Protein AF-A0A8T6LWG6-F1 (afdb_monomer)

Nearest PDB structures (foldseek):
  6xyw-assembly1_Ak  TM=2.552E-01  e=6.508E+00  Arabidopsis thaliana
  8glv-assembly1_6T  TM=1.374E-01  e=8.871E+00  Chlamydomonas reinhardtii

Solvent-accessible surface area (backbone atoms only — not comparable to full-atom values): 9831 Å² total; per-residue (Å²): 137,84,85,82,80,84,84,84,85,83,84,82,84,78,92,66,100,66,69,65,60,76,56,82,68,74,77,76,70,91,80,78,94,56,101,70,82,90,81,90,82,85,82,76,92,76,72,80,77,58,41,37,41,48,45,54,96,93,42,77,44,76,79,40,42,91,82,48,64,73,40,72,68,50,59,65,45,60,94,74,68,19,43,91,51,32,44,47,28,75,26,93,70,57,65,42,25,37,51,30,76,74,38,38,80,40,80,82,31,98,72,53,18,28,74,49,71,59,94,80,31,42,73,47,59,77,91,55,76,88,72,74,62,96,77,87,86,88,86,84,91,84,133

Structure (mmCIF, N/CA/C/O backbone):
data_AF-A0A8T6LWG6-F1
#
_entry.id   AF-A0A8T6LWG6-F1
#
loop_
_atom_site.group_PDB
_atom_site.id
_atom_site.type_symbol
_atom_site.label_atom_id
_atom_site.label_alt_id
_atom_site.label_comp_id
_atom_site.label_asym_id
_atom_site.label_entity_id
_atom_site.label_seq_id
_atom_site.pdbx_PDB_ins_code
_atom_site.Cartn_x
_atom_site.Cartn_y
_atom_site.Cartn_z
_atom_site.occupancy
_atom_site.B_iso_or_equiv
_atom_site.auth_seq_id
_atom_site.auth_comp_id
_atom_site.auth_asym_id
_atom_site.auth_atom_id
_atom_site.pdbx_PDB_model_num
ATOM 1 N N . MET A 1 1 ? 29.331 42.135 -34.111 1.00 41.72 1 MET A N 1
ATOM 2 C CA . MET A 1 1 ? 28.705 41.272 -35.135 1.00 41.72 1 MET A CA 1
ATOM 3 C C . MET A 1 1 ? 28.190 40.041 -34.408 1.00 41.72 1 MET A C 1
ATOM 5 O O . MET A 1 1 ? 28.967 39.155 -34.085 1.00 41.72 1 MET A O 1
ATOM 9 N N . GLU A 1 2 ? 26.931 40.080 -33.986 1.00 39.66 2 GLU A N 1
ATOM 10 C CA . GLU A 1 2 ? 26.338 39.080 -33.093 1.00 39.66 2 GLU A CA 1
ATOM 11 C C . GLU A 1 2 ? 25.793 37.919 -33.932 1.00 39.66 2 GLU A C 1
ATOM 13 O O . GLU A 1 2 ? 24.938 38.112 -34.798 1.00 39.66 2 GLU A O 1
ATOM 18 N N . LYS A 1 3 ? 26.336 36.715 -33.735 1.00 43.88 3 LYS A N 1
ATOM 19 C CA . LYS A 1 3 ? 25.908 35.515 -34.456 1.00 43.88 3 LYS A CA 1
ATOM 20 C C . LYS A 1 3 ? 24.809 34.845 -33.631 1.00 43.88 3 LYS A C 1
ATOM 22 O O . LYS A 1 3 ? 25.093 34.117 -32.687 1.00 43.88 3 LYS A O 1
ATOM 27 N N . ARG A 1 4 ? 23.548 35.125 -33.965 1.00 48.28 4 ARG A N 1
ATOM 28 C CA . ARG A 1 4 ? 22.387 34.436 -33.385 1.00 48.28 4 ARG A CA 1
ATOM 29 C C . ARG A 1 4 ? 22.247 33.065 -34.046 1.00 48.28 4 ARG A C 1
ATOM 31 O O . ARG A 1 4 ? 21.905 32.982 -35.221 1.00 48.28 4 ARG A O 1
ATOM 38 N N . GLY A 1 5 ? 22.558 32.003 -33.307 1.00 42.97 5 GLY A N 1
ATOM 39 C CA . GLY A 1 5 ? 22.259 30.632 -33.712 1.00 42.97 5 GLY A CA 1
ATOM 40 C C . GLY A 1 5 ? 20.839 30.263 -33.293 1.00 42.97 5 GLY A C 1
ATOM 41 O O . GLY A 1 5 ? 20.530 30.279 -32.106 1.00 42.97 5 GLY A O 1
ATOM 42 N N . SER A 1 6 ? 19.978 29.944 -34.256 1.00 44.88 6 SER A N 1
ATOM 43 C CA . SER A 1 6 ? 18.674 29.325 -34.003 1.00 44.88 6 SER A CA 1
ATOM 44 C C . SER A 1 6 ? 18.854 27.810 -33.907 1.00 44.88 6 SER A C 1
ATOM 46 O O . SER A 1 6 ? 19.364 27.197 -34.842 1.00 44.88 6 SER A O 1
ATOM 48 N N . ILE A 1 7 ? 18.437 27.207 -32.792 1.00 36.31 7 ILE A N 1
ATOM 49 C CA . ILE A 1 7 ? 18.365 25.749 -32.632 1.00 36.31 7 ILE A CA 1
ATOM 50 C C . ILE A 1 7 ? 16.932 25.324 -32.953 1.00 36.31 7 ILE A C 1
ATOM 52 O O . ILE A 1 7 ? 15.986 25.740 -32.289 1.00 36.31 7 ILE A O 1
ATOM 56 N N . LEU A 1 8 ? 16.786 24.517 -34.002 1.00 32.84 8 LEU A N 1
ATOM 57 C CA . LEU A 1 8 ? 15.538 23.868 -34.382 1.00 32.84 8 LEU A CA 1
ATOM 58 C C . LEU A 1 8 ? 15.454 22.531 -33.635 1.00 32.84 8 LEU A C 1
ATOM 60 O O . LEU A 1 8 ? 16.231 21.621 -33.917 1.00 32.84 8 LEU A O 1
ATOM 64 N N . LEU A 1 9 ? 14.532 22.417 -32.680 1.00 31.06 9 LEU A N 1
ATOM 65 C CA . LEU A 1 9 ? 14.231 21.157 -32.002 1.00 31.06 9 LEU A CA 1
ATOM 66 C C . LEU A 1 9 ? 13.095 20.455 -32.752 1.00 31.06 9 LEU A C 1
ATOM 68 O O . LEU A 1 9 ? 11.959 20.924 -32.749 1.00 31.06 9 LEU A O 1
ATOM 72 N N . VAL A 1 10 ? 13.410 19.340 -33.409 1.00 30.83 10 VAL A N 1
ATOM 73 C CA . VAL A 1 10 ? 12.426 18.479 -34.075 1.00 30.83 10 VAL A CA 1
ATOM 74 C C . VAL A 1 10 ? 12.035 17.365 -33.105 1.00 30.83 10 VAL A C 1
ATOM 76 O O . VAL A 1 10 ? 12.836 16.479 -32.823 1.00 30.83 10 VAL A O 1
ATOM 79 N N . LEU A 1 11 ? 10.807 17.415 -32.587 1.00 33.31 11 LEU A N 1
ATOM 80 C CA . LEU A 1 11 ? 10.190 16.314 -31.846 1.00 33.31 11 LEU A CA 1
ATOM 81 C C . LEU A 1 11 ? 9.521 15.365 -32.848 1.00 33.31 11 LEU A C 1
ATOM 83 O O . LEU A 1 11 ? 8.503 15.701 -33.449 1.00 33.31 11 LEU A O 1
ATOM 87 N N . LEU A 1 12 ? 10.105 14.183 -33.037 1.00 31.97 12 LEU A N 1
ATOM 88 C CA . LEU A 1 12 ? 9.470 13.078 -33.753 1.00 31.97 12 LEU A CA 1
ATOM 89 C C . LEU A 1 12 ? 8.610 12.289 -32.760 1.00 31.97 12 LEU A C 1
ATOM 91 O O . LEU A 1 12 ? 9.131 11.594 -31.893 1.00 31.97 12 LEU A O 1
ATOM 95 N N . PHE A 1 13 ? 7.289 12.403 -32.892 1.00 33.19 13 PHE A N 1
ATOM 96 C CA . PHE A 1 13 ? 6.335 11.532 -32.209 1.00 33.19 13 PHE A CA 1
ATOM 97 C C . PHE A 1 13 ? 6.223 10.216 -32.991 1.00 33.19 13 PHE A C 1
ATOM 99 O O . PHE A 1 13 ? 5.595 10.176 -34.048 1.00 33.19 13 PHE A O 1
ATOM 106 N N . SER A 1 14 ? 6.815 9.132 -32.487 1.00 32.06 14 SER A N 1
ATOM 107 C CA . SER A 1 14 ? 6.401 7.780 -32.875 1.00 32.06 14 SER A CA 1
ATOM 108 C C . SER A 1 14 ? 5.279 7.334 -31.943 1.00 32.06 14 SER A C 1
ATOM 110 O O . SER A 1 14 ? 5.496 7.155 -30.746 1.00 32.06 14 SER A O 1
ATOM 112 N N . LEU A 1 15 ? 4.073 7.182 -32.487 1.00 33.06 15 LEU A N 1
ATOM 113 C CA . LEU A 1 15 ? 2.913 6.674 -31.765 1.00 33.06 15 LEU A CA 1
ATOM 114 C C . LEU A 1 15 ? 3.097 5.168 -31.510 1.00 33.06 15 LEU A C 1
ATOM 116 O O . LEU A 1 15 ? 3.017 4.369 -32.441 1.00 33.06 15 LEU A O 1
ATOM 120 N N . VAL A 1 16 ? 3.341 4.788 -30.256 1.00 35.06 16 VAL A N 1
ATOM 121 C CA . VAL A 1 16 ? 3.276 3.398 -29.785 1.00 35.06 16 VAL A CA 1
ATOM 122 C C . VAL A 1 16 ? 2.404 3.396 -28.531 1.00 35.06 16 VAL A C 1
ATOM 124 O O . VAL A 1 16 ? 2.704 4.095 -27.566 1.00 35.06 16 VAL A O 1
ATOM 127 N N . PHE A 1 17 ? 1.287 2.667 -28.556 1.00 39.56 17 PHE A N 1
ATOM 128 C CA . PHE A 1 17 ? 0.395 2.524 -27.404 1.00 39.56 17 PHE A CA 1
ATOM 129 C C . PHE A 1 17 ? 1.009 1.561 -26.378 1.00 39.56 17 PHE A C 1
ATOM 131 O O . PHE A 1 17 ? 0.765 0.361 -26.426 1.00 39.56 17 PHE A O 1
ATOM 138 N N . VAL A 1 18 ? 1.812 2.101 -25.463 1.00 38.50 18 VAL A N 1
ATOM 139 C CA . VAL A 1 18 ? 2.118 1.537 -24.137 1.00 38.50 18 VAL A CA 1
ATOM 140 C C . VAL A 1 18 ? 2.488 2.727 -23.254 1.00 38.50 18 VAL A C 1
ATOM 142 O O . VAL A 1 18 ? 3.446 3.441 -23.543 1.00 38.50 18 VAL A O 1
ATOM 145 N N . SER A 1 19 ? 1.675 3.032 -22.244 1.00 47.31 19 SER A N 1
ATOM 146 C CA . SER A 1 19 ? 1.847 4.218 -21.400 1.00 47.31 19 SER A CA 1
ATOM 147 C C . SER A 1 19 ? 2.986 4.019 -20.399 1.00 47.31 19 SER A C 1
ATOM 149 O O . SER A 1 19 ? 2.754 3.693 -19.239 1.00 47.31 19 SER A O 1
ATOM 151 N N . SER A 1 20 ? 4.223 4.225 -20.849 1.00 46.19 20 SER A N 1
ATOM 152 C CA . SER A 1 20 ? 5.386 4.418 -19.979 1.00 46.19 20 SER A CA 1
ATOM 153 C C . SER A 1 20 ? 5.675 5.914 -19.851 1.00 46.19 20 SER A C 1
ATOM 155 O O . SER A 1 20 ? 5.870 6.586 -20.870 1.00 46.19 20 SER A O 1
ATOM 157 N N . LEU A 1 21 ? 5.722 6.443 -18.627 1.00 47.47 21 LEU A N 1
ATOM 158 C CA . LEU A 1 21 ? 6.136 7.825 -18.377 1.00 47.47 21 LEU A CA 1
ATOM 159 C C . LEU A 1 21 ? 7.568 7.829 -17.824 1.00 47.47 21 LEU A C 1
ATOM 161 O O . LEU A 1 21 ? 7.824 7.269 -16.763 1.00 47.47 21 LEU A O 1
ATOM 165 N N . GLY A 1 22 ? 8.498 8.449 -18.551 1.00 48.22 22 GLY A N 1
ATOM 166 C CA . GLY A 1 22 ? 9.891 8.607 -18.131 1.00 48.22 22 GLY A CA 1
ATOM 167 C C . GLY A 1 22 ? 10.227 10.076 -17.890 1.00 48.22 22 GLY A C 1
ATOM 168 O O . GLY A 1 22 ? 9.920 10.927 -18.726 1.00 48.22 22 GLY A O 1
ATOM 169 N N . PHE A 1 23 ? 10.876 10.378 -16.766 1.00 49.59 23 PHE A N 1
ATOM 170 C CA . PHE A 1 23 ? 11.401 11.711 -16.467 1.00 49.59 23 PHE A CA 1
ATOM 171 C C . PHE A 1 23 ? 12.926 11.694 -16.575 1.00 49.59 23 PHE A C 1
ATOM 173 O O . PHE A 1 23 ? 13.581 10.859 -15.958 1.00 49.59 23 PHE A O 1
ATOM 180 N N . ASN A 1 24 ? 13.494 12.630 -17.339 1.00 47.44 24 ASN A N 1
ATOM 181 C CA . ASN A 1 24 ? 14.937 12.860 -17.371 1.00 47.44 24 ASN A CA 1
ATOM 182 C C . ASN A 1 24 ? 15.258 14.059 -16.485 1.00 47.44 24 ASN A C 1
ATOM 184 O O . ASN A 1 24 ? 14.947 15.197 -16.842 1.00 47.44 24 ASN A O 1
ATOM 188 N N . PHE A 1 25 ? 15.891 13.813 -15.343 1.00 49.44 25 PHE A N 1
ATOM 189 C CA . PHE A 1 25 ? 16.487 14.884 -14.558 1.00 49.44 25 PHE A CA 1
ATOM 190 C C . PHE A 1 25 ? 17.850 15.208 -15.164 1.00 49.44 25 PHE A C 1
ATOM 192 O O . PHE A 1 25 ? 18.675 14.318 -15.374 1.00 49.44 25 PHE A O 1
ATOM 199 N N . LEU A 1 26 ? 18.081 16.481 -15.494 1.00 46.62 26 LEU A N 1
ATOM 200 C CA . LEU A 1 26 ? 19.424 16.930 -15.846 1.00 46.62 26 LEU A CA 1
ATOM 201 C C . LEU A 1 26 ? 20.327 16.645 -14.645 1.00 46.62 26 LEU A C 1
ATOM 203 O O . LEU A 1 26 ? 19.947 16.947 -13.511 1.00 46.62 26 LEU A O 1
ATOM 207 N N . SER A 1 27 ? 21.502 16.057 -14.893 1.00 49.34 27 SER A N 1
ATOM 208 C CA . SER A 1 27 ? 22.525 15.895 -13.859 1.00 49.34 27 SER A CA 1
ATOM 209 C C . SER A 1 27 ? 22.687 17.229 -13.131 1.00 49.34 27 SER A C 1
ATOM 211 O O . SER A 1 27 ? 22.773 18.254 -13.823 1.00 49.34 27 SER A O 1
ATOM 213 N N . PRO A 1 28 ? 22.730 17.252 -11.791 1.00 50.06 28 PRO A N 1
ATOM 214 C CA . PRO A 1 28 ? 22.891 18.494 -11.061 1.00 50.06 28 PRO A CA 1
ATOM 215 C C . PRO A 1 28 ? 24.049 19.306 -11.635 1.00 50.06 28 PRO A C 1
ATOM 217 O O . PRO A 1 28 ? 25.166 18.797 -11.754 1.00 50.06 28 PRO A O 1
ATOM 220 N N . SER A 1 29 ? 23.796 20.565 -12.002 1.00 50.84 29 SER A N 1
ATOM 221 C CA . SER A 1 29 ? 24.892 21.518 -12.130 1.00 50.84 29 SER A CA 1
ATOM 222 C C . SER A 1 29 ? 25.577 21.541 -10.771 1.00 50.84 29 SER A C 1
ATOM 224 O O . SER A 1 29 ? 24.904 21.770 -9.768 1.00 50.84 29 SER A O 1
ATOM 226 N N . SER A 1 30 ? 26.866 21.208 -10.752 1.00 48.72 30 SER A N 1
ATOM 227 C CA . SER A 1 30 ? 27.767 21.271 -9.600 1.00 48.72 30 SER A CA 1
ATOM 228 C C . SER A 1 30 ? 27.281 22.259 -8.533 1.00 48.72 30 SER A C 1
ATOM 230 O O . SER A 1 30 ? 27.301 23.456 -8.803 1.00 48.72 30 SER A O 1
ATOM 232 N N . GLU A 1 31 ? 26.855 21.714 -7.384 1.00 50.19 31 GLU A N 1
ATOM 233 C CA . GLU A 1 31 ? 26.333 22.350 -6.151 1.00 50.19 31 GLU A CA 1
ATOM 234 C C . GLU A 1 31 ? 24.895 21.930 -5.790 1.00 50.19 31 GLU A C 1
ATOM 236 O O . GLU A 1 31 ? 23.970 22.737 -5.734 1.00 50.19 31 GLU A O 1
ATOM 241 N N . ILE A 1 32 ? 24.714 20.652 -5.436 1.00 53.88 32 ILE A N 1
ATOM 242 C CA . ILE A 1 32 ? 23.643 20.257 -4.509 1.00 53.88 32 ILE A CA 1
ATOM 243 C C . ILE A 1 32 ? 24.295 20.037 -3.143 1.00 53.88 32 ILE A C 1
ATOM 245 O O . ILE A 1 32 ? 24.998 19.055 -2.934 1.00 53.88 32 ILE A O 1
ATOM 249 N N . ASN A 1 33 ? 24.078 20.980 -2.223 1.00 52.72 33 ASN A N 1
ATOM 250 C CA . ASN A 1 33 ? 24.578 20.948 -0.840 1.00 52.72 33 ASN A CA 1
ATOM 251 C C . ASN A 1 33 ? 23.555 20.336 0.140 1.00 52.72 33 ASN A C 1
ATOM 253 O O . ASN A 1 33 ? 23.542 20.669 1.324 1.00 52.72 33 ASN A O 1
ATOM 257 N N . THR A 1 34 ? 22.661 19.474 -0.346 1.00 50.91 34 THR A N 1
ATOM 258 C CA . THR A 1 34 ? 21.630 18.814 0.464 1.00 50.91 34 THR A CA 1
ATOM 259 C C . THR A 1 34 ? 21.793 17.300 0.390 1.00 50.91 34 THR A C 1
ATOM 261 O O . THR A 1 34 ? 21.913 16.747 -0.699 1.00 50.91 34 THR A O 1
ATOM 264 N N . ASN A 1 35 ? 21.752 16.619 1.539 1.00 56.06 35 ASN A N 1
ATOM 265 C CA . ASN A 1 35 ? 21.870 15.153 1.618 1.00 56.06 35 ASN A CA 1
ATOM 266 C C . ASN A 1 35 ? 20.634 14.418 1.061 1.00 56.06 35 ASN A C 1
ATOM 268 O O . ASN A 1 35 ? 20.662 13.204 0.885 1.00 56.06 35 ASN A O 1
ATOM 272 N N . ASN A 1 36 ? 19.544 15.145 0.814 1.00 53.50 36 ASN A N 1
ATOM 273 C CA . ASN A 1 36 ? 18.296 14.661 0.245 1.00 53.50 36 ASN A CA 1
ATOM 274 C C . ASN A 1 36 ? 17.610 15.774 -0.562 1.00 53.50 36 ASN A C 1
ATOM 276 O O . ASN A 1 36 ? 17.717 16.959 -0.251 1.00 53.50 36 ASN A O 1
ATOM 280 N N . THR A 1 37 ? 16.888 15.386 -1.607 1.00 62.75 37 THR A N 1
ATOM 281 C CA . THR A 1 37 ? 15.999 16.272 -2.362 1.00 62.75 37 THR A CA 1
ATOM 282 C C . THR A 1 37 ? 14.719 15.502 -2.633 1.00 62.75 37 THR A C 1
ATOM 284 O O . THR A 1 37 ? 14.765 14.409 -3.192 1.00 62.75 37 THR A O 1
ATOM 287 N N . GLU A 1 38 ? 13.587 16.051 -2.206 1.00 63.94 38 GLU A N 1
ATOM 288 C CA . GLU A 1 38 ? 12.271 15.505 -2.529 1.00 63.94 38 GLU A CA 1
ATOM 289 C C . GLU A 1 38 ? 11.791 16.129 -3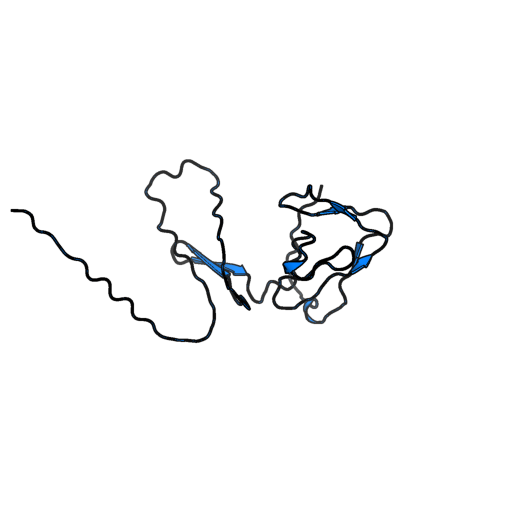.839 1.00 63.94 38 GLU A C 1
ATOM 291 O O . GLU A 1 38 ? 11.833 17.348 -4.016 1.00 63.94 38 GLU A O 1
ATOM 296 N N . VAL A 1 39 ? 11.348 15.285 -4.770 1.00 66.19 39 VAL A N 1
ATOM 297 C CA . VAL A 1 39 ? 10.743 15.721 -6.028 1.00 66.19 39 VAL A CA 1
ATOM 298 C C . VAL A 1 39 ? 9.299 15.248 -6.049 1.00 66.19 39 VAL A C 1
ATOM 300 O O . VAL A 1 39 ? 9.035 14.049 -6.080 1.00 66.19 39 VAL A O 1
ATOM 303 N N . THR A 1 40 ? 8.361 16.192 -6.062 1.00 65.06 40 THR A N 1
ATOM 304 C CA . THR A 1 40 ? 6.934 15.884 -6.195 1.00 65.06 40 THR A CA 1
ATOM 305 C C . THR A 1 40 ? 6.554 15.787 -7.666 1.00 65.06 40 THR A C 1
ATOM 307 O O . THR A 1 40 ? 6.699 16.752 -8.420 1.00 65.06 40 THR A O 1
ATOM 310 N N . LEU A 1 41 ? 6.031 14.630 -8.069 1.00 69.69 41 LEU A N 1
ATOM 311 C CA . LEU A 1 41 ? 5.500 14.391 -9.408 1.00 69.69 41 LEU A CA 1
ATOM 312 C C . LEU A 1 41 ? 3.971 14.388 -9.348 1.00 69.69 41 LEU A C 1
ATOM 314 O O . LEU A 1 41 ? 3.378 13.596 -8.623 1.00 69.69 41 LEU A O 1
ATOM 318 N N . ASN A 1 42 ? 3.335 15.271 -10.120 1.00 66.44 42 ASN A N 1
ATOM 319 C CA . ASN A 1 42 ? 1.880 15.320 -10.245 1.00 66.44 42 ASN A CA 1
ATOM 320 C C . ASN A 1 42 ? 1.467 14.712 -11.582 1.00 66.44 42 ASN A C 1
ATOM 322 O O . ASN A 1 42 ? 1.793 15.247 -12.644 1.00 66.44 42 ASN A O 1
ATOM 326 N N . PHE A 1 43 ? 0.737 13.605 -11.525 1.00 66.94 43 PHE A N 1
ATOM 327 C CA . PHE A 1 43 ? 0.201 12.936 -12.701 1.00 66.94 43 PHE A CA 1
ATOM 328 C C . PHE A 1 43 ? -1.247 13.378 -12.914 1.00 66.94 43 PHE A C 1
ATOM 330 O O . PHE A 1 43 ? -2.084 13.228 -12.029 1.00 66.94 43 PHE A O 1
ATOM 337 N N . PHE A 1 44 ? -1.554 13.911 -14.095 1.00 65.12 4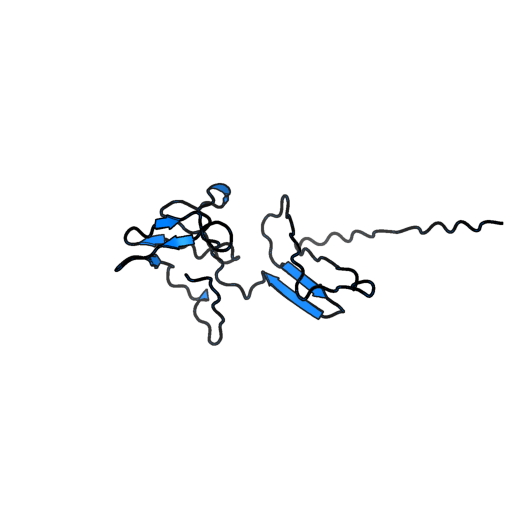4 PHE A N 1
ATOM 338 C CA . PHE A 1 44 ? -2.919 14.265 -14.485 1.00 65.12 44 PHE A CA 1
ATOM 339 C C . PHE A 1 44 ? -3.377 13.329 -15.603 1.00 65.12 44 PHE A C 1
ATOM 341 O O . PHE A 1 44 ? -2.642 13.120 -16.566 1.00 65.12 44 PHE A O 1
ATOM 348 N N . ASN A 1 45 ? -4.593 12.787 -15.489 1.00 63.09 45 ASN A N 1
ATOM 349 C CA . ASN A 1 45 ? -5.223 11.912 -16.490 1.00 63.09 45 ASN A CA 1
ATOM 3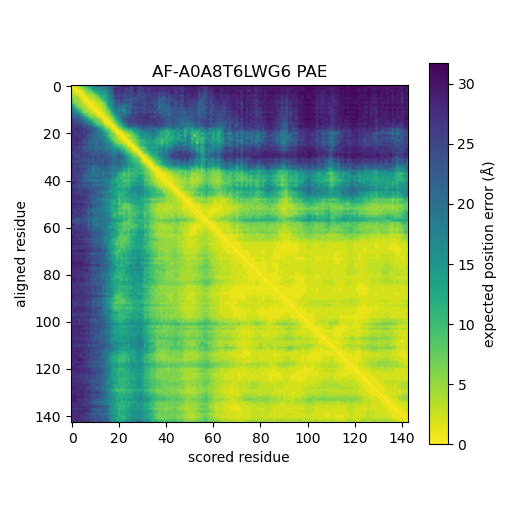50 C C . ASN A 1 45 ? -4.438 10.632 -16.840 1.00 63.09 45 ASN A C 1
ATOM 352 O O . ASN A 1 45 ? -4.625 10.069 -17.920 1.00 63.09 45 ASN A O 1
ATOM 356 N N . VAL A 1 46 ? -3.575 10.146 -15.945 1.00 66.50 46 VAL A N 1
ATOM 357 C CA . VAL A 1 46 ? -2.954 8.829 -16.107 1.00 66.50 46 VAL A CA 1
ATOM 358 C C . VAL A 1 46 ? -3.976 7.779 -15.696 1.00 66.50 46 VAL A C 1
ATOM 360 O O . VAL A 1 46 ? -4.369 7.698 -14.538 1.00 66.50 46 VAL A O 1
ATOM 363 N N . THR A 1 47 ? -4.421 6.992 -16.667 1.00 65.69 47 THR A N 1
ATOM 364 C CA . THR A 1 47 ? -5.267 5.820 -16.438 1.00 65.69 47 THR A CA 1
ATOM 365 C C . THR A 1 47 ? -4.433 4.594 -16.789 1.00 65.69 47 THR A C 1
ATOM 367 O O . THR A 1 47 ? -3.818 4.566 -17.852 1.00 65.69 47 THR A O 1
ATOM 370 N N . ASN A 1 48 ? -4.368 3.609 -15.889 1.00 69.88 48 ASN A N 1
ATOM 371 C CA . ASN A 1 48 ? -3.601 2.367 -16.068 1.00 69.88 48 ASN A CA 1
ATOM 372 C C . ASN A 1 48 ? -2.080 2.579 -16.228 1.00 69.88 48 ASN A C 1
ATOM 374 O O . ASN A 1 48 ? -1.484 2.183 -17.231 1.00 69.88 48 ASN A O 1
ATOM 378 N N . LEU A 1 49 ? -1.441 3.217 -15.240 1.00 76.44 49 LEU A N 1
ATOM 379 C CA . LEU A 1 49 ? 0.021 3.297 -15.181 1.00 76.44 49 LEU A CA 1
ATOM 380 C C . LEU A 1 49 ? 0.598 1.877 -15.097 1.00 76.44 49 LEU A C 1
ATOM 382 O O . LEU A 1 49 ? 0.324 1.165 -14.138 1.00 76.44 49 LEU A O 1
ATOM 386 N N . PHE A 1 50 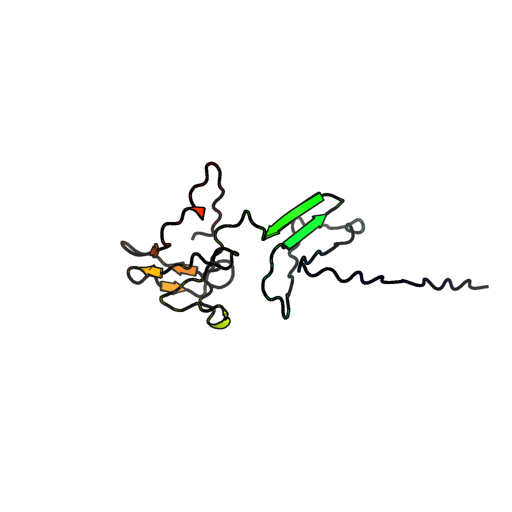? 1.363 1.464 -16.109 1.00 79.69 50 PHE A N 1
ATOM 387 C CA . PHE A 1 50 ? 1.993 0.145 -16.105 1.00 79.69 50 PHE A CA 1
ATOM 388 C C . PHE A 1 50 ? 3.339 0.233 -15.397 1.00 79.69 50 PHE A C 1
ATOM 390 O O . PHE A 1 50 ? 3.511 -0.397 -14.361 1.00 79.69 50 PHE A O 1
ATOM 397 N N . ASP A 1 51 ? 4.234 1.098 -15.878 1.00 82.50 51 ASP A N 1
ATOM 398 C CA . ASP A 1 51 ? 5.556 1.277 -15.287 1.00 82.50 51 ASP A CA 1
ATOM 399 C C . ASP A 1 51 ? 5.859 2.762 -15.015 1.00 82.50 51 ASP A C 1
ATOM 401 O O . ASP A 1 51 ? 5.614 3.632 -15.860 1.00 82.50 51 ASP A O 1
ATOM 405 N N . LEU A 1 52 ? 6.442 3.039 -13.846 1.00 83.69 52 LEU A N 1
ATOM 406 C CA . LEU A 1 52 ? 7.091 4.303 -13.501 1.00 83.69 52 LEU A CA 1
ATOM 407 C C . LEU A 1 52 ? 8.578 4.042 -13.296 1.00 83.69 52 LEU A C 1
ATOM 409 O O . LEU A 1 52 ? 8.976 3.380 -12.337 1.00 83.69 52 LEU A O 1
ATOM 413 N N . VAL A 1 53 ? 9.395 4.605 -14.180 1.00 82.81 53 VAL A N 1
ATOM 414 C CA . VAL A 1 53 ? 10.847 4.435 -14.155 1.00 82.81 53 VAL A CA 1
ATOM 415 C C . VAL A 1 53 ? 11.512 5.790 -13.972 1.00 82.81 53 V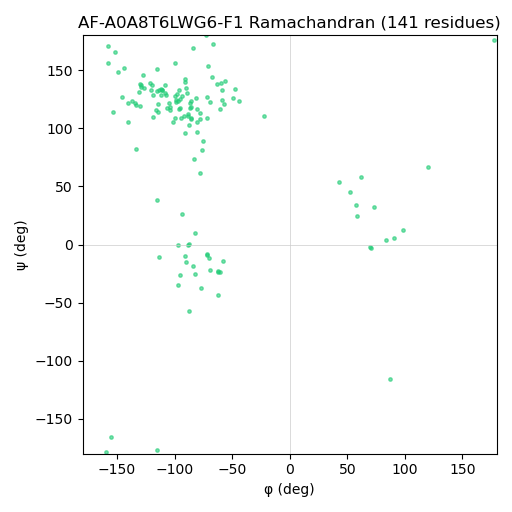AL A C 1
ATOM 417 O O . VAL A 1 53 ? 11.256 6.742 -14.713 1.00 82.81 53 VAL A O 1
ATOM 420 N N . PHE A 1 54 ? 12.399 5.860 -12.987 1.00 78.62 54 PHE A N 1
ATOM 421 C CA . PHE A 1 54 ? 13.306 6.976 -12.792 1.00 78.62 54 PHE A CA 1
ATOM 422 C C . PHE A 1 54 ? 14.653 6.658 -13.432 1.00 78.62 54 PHE A C 1
ATOM 424 O O . PHE A 1 54 ? 15.342 5.723 -13.027 1.00 78.62 54 PHE A O 1
ATOM 431 N N . SER A 1 55 ? 15.033 7.438 -14.440 1.00 80.81 55 SER A N 1
ATOM 432 C CA . SER A 1 55 ? 16.316 7.288 -15.124 1.00 80.81 55 SER A CA 1
ATOM 433 C C . SER A 1 55 ? 17.324 8.300 -14.586 1.00 80.81 55 SER A C 1
ATOM 435 O O . SER A 1 55 ? 17.097 9.509 -14.655 1.00 80.81 55 SER A O 1
ATOM 437 N N . TRP A 1 56 ? 18.461 7.810 -14.091 1.00 74.62 56 TRP A N 1
ATOM 438 C CA . TRP A 1 56 ? 19.566 8.627 -13.590 1.00 74.62 56 TRP A CA 1
ATOM 439 C C . TRP A 1 56 ? 20.899 8.124 -14.141 1.00 74.62 56 TRP A C 1
ATOM 441 O O . TRP A 1 56 ? 21.282 6.984 -13.902 1.00 74.62 56 TRP A O 1
ATOM 451 N N . ASP A 1 57 ? 21.612 8.983 -14.876 1.00 73.88 57 ASP A N 1
ATOM 452 C CA . ASP A 1 57 ? 22.943 8.711 -15.451 1.00 73.88 57 ASP A CA 1
ATOM 453 C C . ASP A 1 57 ? 23.083 7.310 -16.085 1.00 73.88 57 ASP A C 1
ATOM 455 O O . ASP A 1 57 ? 23.972 6.525 -15.762 1.00 73.88 57 ASP A O 1
ATOM 459 N N . LYS A 1 58 ? 22.159 6.986 -17.004 1.00 79.12 58 LYS A N 1
ATOM 460 C CA . LYS A 1 58 ? 22.050 5.702 -17.734 1.00 79.12 58 LYS A CA 1
ATOM 461 C C . LYS A 1 58 ? 21.615 4.490 -16.901 1.00 79.12 58 LYS A C 1
ATOM 463 O O . LYS A 1 58 ? 21.441 3.419 -17.481 1.00 79.12 58 LYS A O 1
ATOM 468 N N . ALA A 1 59 ? 21.410 4.635 -15.596 1.00 78.00 59 ALA A N 1
ATOM 469 C CA . ALA A 1 59 ? 20.744 3.631 -14.777 1.00 78.00 59 ALA A CA 1
ATOM 470 C C . ALA A 1 59 ? 19.234 3.903 -14.719 1.00 78.00 59 ALA A C 1
ATOM 472 O O . ALA A 1 59 ? 18.801 5.053 -14.655 1.00 78.00 59 ALA A O 1
ATOM 473 N N . ASN A 1 60 ? 18.436 2.836 -14.733 1.00 82.50 60 ASN A N 1
ATOM 474 C CA . ASN A 1 60 ? 16.986 2.894 -14.579 1.00 82.50 60 ASN A CA 1
ATOM 475 C C . ASN A 1 60 ? 16.598 2.288 -13.232 1.00 82.50 60 ASN A C 1
ATOM 477 O O . ASN A 1 60 ? 17.045 1.192 -12.898 1.00 82.50 60 ASN A O 1
ATOM 481 N N . TYR A 1 61 ? 15.740 2.990 -12.502 1.00 79.81 61 TYR A N 1
ATOM 482 C CA . TYR A 1 61 ? 15.179 2.567 -11.228 1.00 79.81 61 TYR A CA 1
ATOM 483 C C . TYR A 1 61 ? 13.662 2.472 -11.380 1.00 79.81 61 TYR A C 1
ATOM 485 O O . TYR A 1 61 ? 12.989 3.493 -11.542 1.00 79.81 61 TYR A O 1
ATOM 493 N N . SER A 1 62 ? 13.122 1.255 -11.363 1.00 83.94 62 SER A N 1
ATOM 494 C CA . SER A 1 62 ? 11.674 1.045 -11.329 1.00 83.94 62 SER A CA 1
ATOM 495 C C . SER A 1 62 ? 11.127 1.474 -9.971 1.00 83.94 62 SER A C 1
ATOM 497 O O . SER A 1 62 ? 11.567 0.982 -8.936 1.00 83.94 62 SER A O 1
ATOM 499 N N . ILE A 1 63 ? 10.177 2.403 -9.983 1.00 79.94 63 ILE A N 1
ATOM 500 C CA . ILE A 1 63 ? 9.433 2.845 -8.795 1.00 79.94 63 ILE A CA 1
ATOM 501 C C . ILE A 1 63 ? 8.089 2.111 -8.718 1.00 79.94 63 ILE A C 1
ATOM 503 O O . ILE A 1 63 ? 7.611 1.800 -7.633 1.00 79.94 63 ILE A O 1
ATOM 507 N N . TYR A 1 64 ? 7.490 1.829 -9.875 1.00 86.31 64 TYR A N 1
ATOM 508 C CA . TYR A 1 64 ? 6.254 1.068 -10.019 1.00 86.31 64 TYR A CA 1
ATOM 509 C C . TYR A 1 64 ? 6.410 0.173 -11.245 1.00 86.31 64 TYR A C 1
ATOM 511 O O . TYR A 1 64 ? 6.682 0.691 -12.326 1.00 86.31 64 TYR A O 1
ATOM 519 N N . ASP A 1 65 ? 6.287 -1.141 -11.089 1.00 89.69 65 ASP A N 1
ATOM 520 C CA . ASP A 1 65 ? 6.340 -2.107 -12.189 1.00 89.69 65 ASP A CA 1
ATOM 521 C C . ASP A 1 65 ? 5.590 -3.402 -11.817 1.00 89.69 65 ASP A C 1
ATOM 523 O O . ASP A 1 65 ? 4.799 -3.430 -10.874 1.00 89.69 65 ASP A O 1
ATOM 527 N N . GLY A 1 66 ? 5.795 -4.475 -12.588 1.00 91.25 66 GLY A N 1
ATOM 528 C CA . GLY A 1 66 ? 5.128 -5.761 -12.368 1.00 91.25 66 GLY A CA 1
ATOM 529 C C . GLY A 1 66 ? 5.612 -6.534 -11.146 1.00 91.25 66 GLY A C 1
ATOM 530 O O . GLY A 1 66 ? 4.998 -7.532 -10.804 1.00 91.25 66 GLY A O 1
ATOM 531 N N . SER A 1 67 ? 6.692 -6.109 -10.489 1.00 92.38 67 SER A N 1
ATOM 532 C CA . SER A 1 67 ? 7.164 -6.741 -9.252 1.00 92.38 67 SER A CA 1
ATOM 533 C C . SER A 1 67 ? 6.440 -6.222 -8.006 1.00 92.38 67 SER A C 1
ATOM 535 O O . SER A 1 67 ? 6.446 -6.884 -6.968 1.00 92.38 67 SER A O 1
ATOM 537 N N . LEU A 1 68 ? 5.779 -5.060 -8.097 1.00 93.69 68 LEU A N 1
ATOM 538 C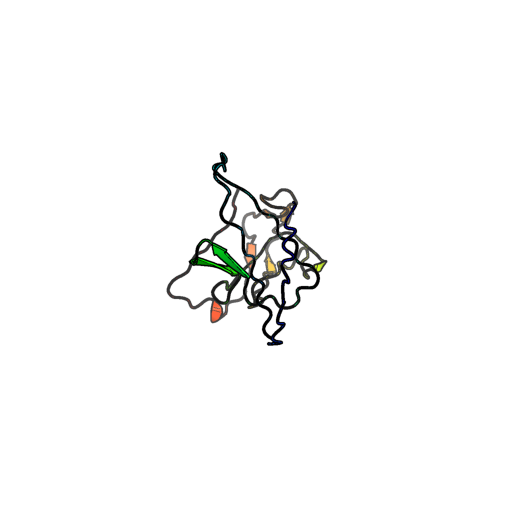 CA . LEU A 1 68 ? 4.972 -4.507 -7.014 1.00 93.69 68 LEU A CA 1
ATOM 539 C C . LEU A 1 68 ? 3.598 -5.186 -6.994 1.00 93.69 68 LEU A C 1
ATOM 541 O O . LEU A 1 68 ? 2.697 -4.800 -7.736 1.00 93.69 68 LEU A O 1
ATOM 545 N N . ILE A 1 69 ? 3.451 -6.201 -6.142 1.00 95.38 69 ILE A N 1
ATOM 546 C CA . ILE A 1 69 ? 2.217 -6.998 -6.017 1.00 95.38 69 ILE A CA 1
ATOM 547 C C . ILE A 1 69 ? 1.169 -6.320 -5.123 1.00 95.38 69 ILE A C 1
ATOM 549 O O . ILE A 1 69 ? -0.022 -6.577 -5.265 1.00 95.38 69 ILE A O 1
ATOM 553 N N . LEU A 1 70 ? 1.600 -5.461 -4.194 1.00 95.50 70 LEU A N 1
ATOM 554 C CA . LEU A 1 70 ? 0.720 -4.817 -3.223 1.00 95.50 70 LEU A CA 1
ATOM 555 C C . LEU A 1 70 ? 1.193 -3.396 -2.912 1.00 95.50 70 LEU A C 1
ATOM 557 O O . LEU A 1 70 ? 2.344 -3.197 -2.520 1.00 95.50 70 LEU A O 1
ATOM 561 N N . MET A 1 71 ? 0.298 -2.418 -3.035 1.00 94.69 71 MET A N 1
ATOM 562 C CA . MET A 1 71 ? 0.548 -1.028 -2.656 1.00 94.69 71 MET A CA 1
ATOM 563 C C . MET A 1 71 ? -0.695 -0.427 -2.002 1.00 94.69 71 MET A C 1
ATOM 565 O O . MET A 1 71 ? -1.648 -0.070 -2.682 1.00 94.69 71 MET A O 1
ATOM 569 N N . MET A 1 72 ? -0.661 -0.265 -0.682 1.00 94.88 72 MET A N 1
ATOM 570 C CA . MET A 1 72 ? -1.735 0.367 0.089 1.00 94.88 72 MET A CA 1
ATOM 571 C C . MET A 1 72 ? -1.223 1.669 0.696 1.00 94.88 72 MET A C 1
ATOM 573 O O . MET A 1 72 ? -0.245 1.660 1.445 1.00 94.88 72 MET A O 1
ATOM 577 N N . ASP A 1 73 ? -1.860 2.790 0.358 1.00 93.06 73 ASP A N 1
ATOM 578 C CA . ASP A 1 73 ? -1.473 4.113 0.860 1.00 93.06 73 ASP A CA 1
ATOM 579 C C . ASP A 1 73 ? -2.193 4.495 2.167 1.00 93.06 73 ASP A C 1
ATOM 581 O O . ASP A 1 73 ? -1.732 5.390 2.876 1.00 93.06 73 ASP A O 1
ATOM 585 N N . PHE A 1 74 ? -3.270 3.772 2.510 1.00 96.19 74 PHE A N 1
ATOM 586 C CA . PHE A 1 74 ? -4.053 3.908 3.740 1.00 96.19 74 PHE A CA 1
ATOM 587 C C . PHE A 1 74 ? -4.637 5.313 3.956 1.00 96.19 74 PHE A C 1
ATOM 589 O O . PHE A 1 74 ? -4.750 5.780 5.094 1.00 96.19 74 PHE A O 1
ATOM 596 N N . ASN A 1 75 ? -5.014 5.999 2.874 1.00 95.00 75 ASN A N 1
ATOM 597 C CA . ASN A 1 75 ? -5.455 7.395 2.925 1.00 95.00 75 ASN A CA 1
ATOM 598 C C . ASN A 1 75 ? -6.967 7.592 3.117 1.00 95.00 75 ASN A C 1
ATOM 600 O O . ASN A 1 75 ? -7.395 8.723 3.356 1.00 95.00 75 ASN A O 1
ATOM 604 N N . ASN A 1 76 ? -7.771 6.528 3.028 1.00 95.31 76 ASN A N 1
ATOM 605 C CA . ASN A 1 76 ? -9.237 6.597 2.999 1.00 95.31 76 ASN A CA 1
ATOM 606 C C . ASN A 1 76 ? -9.737 7.575 1.912 1.00 95.31 76 ASN A C 1
ATOM 608 O O . ASN A 1 76 ? -10.582 8.448 2.134 1.00 95.31 76 ASN A O 1
ATOM 612 N N . ASN A 1 77 ? -9.139 7.471 0.722 1.00 93.88 77 ASN A N 1
ATOM 613 C CA . ASN A 1 77 ? -9.444 8.312 -0.424 1.00 93.88 77 ASN A CA 1
ATOM 614 C C . ASN A 1 77 ? -10.602 7.730 -1.246 1.00 93.88 77 ASN A C 1
ATOM 616 O O . ASN A 1 77 ? -10.425 6.845 -2.087 1.00 93.88 77 ASN A O 1
ATOM 620 N N . SER A 1 78 ? -11.790 8.309 -1.080 1.00 94.25 78 SER A N 1
ATOM 621 C CA . SER A 1 78 ? -12.999 7.877 -1.792 1.00 94.25 78 SER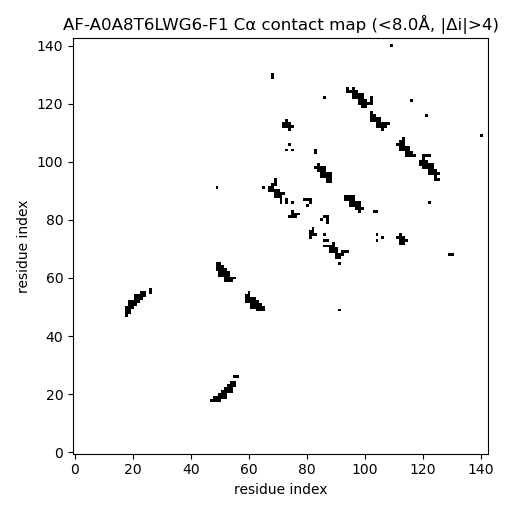 A CA 1
ATOM 622 C C . SER A 1 78 ? -12.901 7.972 -3.320 1.00 94.25 78 SER A C 1
ATOM 624 O O . SER A 1 78 ? -13.582 7.221 -4.015 1.00 94.25 78 SER A O 1
ATOM 626 N N . ASN A 1 79 ? -12.025 8.826 -3.869 1.00 91.19 79 ASN A N 1
ATOM 627 C CA . ASN A 1 79 ? -11.801 8.898 -5.320 1.00 91.19 79 ASN A CA 1
ATOM 628 C C . ASN A 1 79 ? -11.100 7.649 -5.876 1.00 91.19 79 ASN A C 1
ATOM 630 O O . ASN A 1 79 ? -11.193 7.389 -7.074 1.00 91.19 79 ASN A O 1
ATOM 634 N N . LEU A 1 80 ? -10.398 6.899 -5.022 1.00 90.69 80 LEU A N 1
ATOM 635 C CA . LEU A 1 80 ? -9.737 5.639 -5.368 1.00 90.69 80 LEU A CA 1
ATOM 636 C C . LEU A 1 80 ? -10.593 4.416 -5.008 1.00 90.69 80 LEU A C 1
ATOM 638 O O . LEU A 1 80 ? -10.195 3.294 -5.293 1.00 90.69 80 LEU A O 1
ATOM 642 N N . GLY A 1 81 ? -11.782 4.622 -4.431 1.00 94.44 81 GLY A N 1
ATOM 643 C CA . GLY A 1 81 ? -12.686 3.550 -4.005 1.00 94.44 81 GLY A CA 1
ATOM 644 C C . GLY A 1 81 ? -12.484 3.080 -2.563 1.00 94.44 81 GLY A C 1
ATOM 645 O O . GLY A 1 81 ? -13.155 2.137 -2.140 1.00 94.44 81 GLY A O 1
ATOM 646 N N . GLU A 1 82 ? -11.607 3.733 -1.798 1.00 97.06 82 GLU A N 1
ATOM 647 C CA . GLU A 1 82 ? -11.433 3.443 -0.374 1.00 97.06 82 GLU A CA 1
ATOM 648 C C . GLU A 1 82 ? -12.627 3.921 0.459 1.00 97.06 82 GLU A C 1
ATOM 650 O O . GLU A 1 82 ? -13.349 4.854 0.090 1.00 97.06 82 GLU A O 1
ATOM 655 N N . ASN A 1 83 ? -12.836 3.256 1.592 1.00 95.50 83 ASN A N 1
ATOM 656 C CA . ASN A 1 83 ? -13.793 3.644 2.624 1.00 95.50 83 ASN A CA 1
ATOM 657 C C . ASN A 1 83 ? -13.417 2.987 3.963 1.00 95.50 83 ASN A C 1
ATOM 659 O O . ASN A 1 83 ? -12.473 2.204 4.046 1.00 95.50 83 ASN A O 1
ATOM 663 N N . ASP A 1 84 ? -14.220 3.221 5.001 1.00 94.56 84 ASP A N 1
ATOM 664 C CA . ASP A 1 84 ? -13.989 2.685 6.350 1.00 94.56 84 ASP A CA 1
ATOM 665 C C . ASP A 1 84 ? -13.918 1.145 6.425 1.00 94.56 84 ASP A C 1
ATOM 667 O O . ASP A 1 84 ? -13.487 0.601 7.437 1.00 94.56 84 ASP A O 1
ATOM 671 N N . SER A 1 85 ? -14.348 0.423 5.384 1.00 96.25 85 SER A N 1
ATOM 672 C CA . SER A 1 85 ? -14.290 -1.042 5.291 1.00 96.25 85 SER A CA 1
ATOM 673 C C . SER A 1 85 ? -13.338 -1.575 4.215 1.00 96.25 85 SER A C 1
ATOM 675 O O . SER A 1 85 ? -13.076 -2.779 4.203 1.00 96.25 85 SER A O 1
ATOM 677 N N . VAL A 1 86 ? -12.819 -0.726 3.321 1.00 97.62 86 VAL A N 1
ATOM 678 C CA . VAL A 1 86 ? -12.012 -1.144 2.162 1.00 97.62 86 VAL A CA 1
ATOM 679 C C . VAL A 1 86 ? -10.777 -0.264 2.015 1.00 97.62 86 VAL A C 1
ATOM 681 O O . VAL A 1 86 ? -10.894 0.940 1.797 1.00 97.62 86 VAL A O 1
ATOM 684 N N . VAL A 1 87 ? -9.609 -0.904 2.045 1.00 98.00 87 VAL A N 1
ATOM 685 C CA . VAL A 1 87 ? -8.324 -0.320 1.643 1.00 98.00 87 VAL A CA 1
ATOM 686 C C . VAL A 1 87 ? -8.012 -0.803 0.234 1.00 98.00 87 VAL A C 1
ATOM 688 O O . VAL A 1 87 ? -8.053 -2.007 -0.031 1.00 98.00 87 VAL A O 1
ATOM 691 N N . VAL A 1 88 ? -7.723 0.114 -0.680 1.00 97.19 88 VAL A N 1
ATOM 692 C CA . VAL A 1 88 ? -7.527 -0.238 -2.090 1.00 97.19 88 VAL A CA 1
ATOM 693 C C . VAL A 1 88 ? -6.060 -0.559 -2.349 1.00 97.19 88 VAL A C 1
ATOM 695 O O . VAL A 1 88 ? -5.162 0.154 -1.908 1.00 97.19 88 VAL A O 1
ATOM 698 N N . ASP A 1 89 ? -5.820 -1.648 -3.074 1.00 96.75 89 ASP A N 1
ATOM 699 C CA . ASP A 1 89 ? -4.513 -1.949 -3.639 1.00 96.75 89 ASP A CA 1
ATOM 700 C C . ASP A 1 89 ? -4.323 -1.147 -4.930 1.00 96.75 89 ASP A C 1
ATOM 702 O O . ASP A 1 89 ? -5.042 -1.321 -5.914 1.00 96.75 89 ASP A O 1
ATOM 706 N N . LEU A 1 90 ? -3.339 -0.254 -4.910 1.00 92.25 90 LEU A N 1
ATOM 707 C CA . LEU A 1 90 ? -2.962 0.614 -6.021 1.00 92.25 90 LEU A CA 1
ATOM 708 C C . LEU A 1 90 ? -1.943 -0.044 -6.959 1.00 92.25 90 LEU A C 1
ATOM 710 O O . LEU A 1 90 ? -1.511 0.573 -7.940 1.00 92.25 90 LEU A O 1
ATOM 714 N N . SER A 1 91 ? -1.536 -1.283 -6.674 1.00 93.00 91 SER A N 1
ATOM 715 C CA . SER A 1 91 ? -0.800 -2.104 -7.627 1.00 93.00 91 SER A CA 1
ATOM 716 C C . SER A 1 91 ? -1.681 -2.480 -8.828 1.00 93.00 91 SER A C 1
ATOM 718 O O . SER A 1 91 ? -2.893 -2.257 -8.858 1.00 93.00 91 SER A O 1
ATOM 720 N N . ARG A 1 92 ? -1.072 -3.101 -9.840 1.00 90.69 92 ARG A N 1
ATOM 721 C CA . ARG A 1 92 ? -1.802 -3.617 -11.006 1.00 90.69 92 ARG A CA 1
ATOM 722 C C . ARG A 1 92 ? -2.643 -4.868 -10.706 1.00 90.69 92 ARG A C 1
ATOM 724 O O . ARG A 1 92 ? -3.368 -5.310 -11.594 1.00 90.69 92 ARG A O 1
ATOM 731 N N . TYR A 1 93 ? -2.512 -5.457 -9.514 1.00 93.81 93 TYR A N 1
ATOM 732 C CA . TYR A 1 93 ? -3.102 -6.751 -9.162 1.00 93.81 93 TYR A CA 1
ATOM 733 C C . TYR A 1 93 ? -4.455 -6.637 -8.448 1.00 93.81 93 TYR A C 1
ATOM 735 O O . TYR A 1 93 ? -5.288 -7.531 -8.587 1.00 93.81 93 TYR A O 1
ATOM 743 N N . GLY A 1 94 ? -4.723 -5.523 -7.759 1.00 94.31 94 GLY A N 1
ATOM 744 C CA . GLY A 1 94 ? -6.044 -5.227 -7.196 1.00 94.31 94 GLY A CA 1
ATOM 745 C C . GLY A 1 94 ? -6.410 -6.071 -5.971 1.00 94.31 94 GLY A C 1
ATOM 746 O O . GLY A 1 94 ? -7.588 -6.374 -5.756 1.00 94.31 94 GLY A O 1
ATOM 747 N N . HIS A 1 95 ? -5.421 -6.441 -5.155 1.00 97.50 95 HIS A N 1
ATOM 748 C CA . HIS A 1 95 ? -5.594 -7.198 -3.910 1.00 97.50 95 HIS A CA 1
ATOM 749 C C . HIS A 1 95 ? -6.095 -6.315 -2.759 1.00 97.50 95 HIS A C 1
ATOM 751 O O . HIS A 1 95 ? -5.426 -6.148 -1.738 1.00 97.50 95 HIS A O 1
ATOM 757 N N . ASN A 1 96 ? -7.285 -5.730 -2.927 1.00 98.19 96 ASN A N 1
ATOM 758 C CA . ASN A 1 96 ? -7.893 -4.836 -1.939 1.00 98.19 96 ASN A CA 1
ATOM 759 C C . ASN A 1 96 ? -8.030 -5.507 -0.563 1.00 98.19 96 ASN A C 1
ATOM 761 O O . ASN A 1 96 ? -8.418 -6.673 -0.438 1.00 98.19 96 ASN A O 1
ATOM 765 N N . GLY A 1 97 ? -7.766 -4.728 0.481 1.00 98.12 97 GLY A N 1
ATOM 766 C CA . GLY A 1 97 ? -7.879 -5.135 1.871 1.00 98.12 97 GLY A CA 1
ATOM 767 C C . GLY A 1 97 ? -9.263 -4.848 2.447 1.00 98.12 97 GLY A C 1
ATOM 768 O O . GLY A 1 97 ? -9.844 -3.791 2.208 1.00 98.12 97 GLY A O 1
ATOM 769 N N . SER A 1 98 ? -9.781 -5.774 3.251 1.00 98.19 98 SER A N 1
ATOM 770 C CA . SER A 1 98 ? -10.977 -5.567 4.076 1.00 98.19 98 SER A CA 1
ATOM 771 C C . SER A 1 98 ? -10.579 -5.211 5.503 1.00 98.19 98 SER A C 1
ATOM 773 O O . SER A 1 98 ? -9.789 -5.923 6.125 1.00 98.19 98 SER A O 1
ATOM 775 N N . VAL A 1 99 ? -11.144 -4.133 6.039 1.00 97.94 99 VAL A N 1
ATOM 776 C CA . VAL A 1 99 ? -10.907 -3.706 7.424 1.00 97.94 99 VAL A CA 1
ATOM 777 C C . VAL A 1 99 ? -11.609 -4.678 8.382 1.00 97.94 99 VAL A C 1
ATOM 779 O O . VAL A 1 99 ? -12.804 -4.942 8.248 1.00 97.94 99 VAL A O 1
ATOM 782 N N . LEU A 1 100 ? -10.872 -5.225 9.352 1.00 97.62 100 LEU A N 1
ATOM 783 C CA . LEU A 1 100 ? -11.365 -6.177 10.350 1.00 97.62 100 LEU A CA 1
ATOM 784 C C . LEU A 1 100 ? -11.310 -5.607 11.766 1.00 97.62 100 LEU A C 1
ATOM 786 O O . LEU A 1 100 ? -10.445 -4.801 12.110 1.00 97.62 100 LEU A O 1
ATOM 790 N N . GLY A 1 101 ? -12.226 -6.089 12.606 1.00 93.94 101 GLY A N 1
ATOM 791 C CA . GLY A 1 101 ? -12.197 -5.880 14.056 1.00 93.94 101 GLY A CA 1
ATOM 792 C C . GLY A 1 101 ? -12.491 -4.455 14.527 1.00 93.94 101 GLY A C 1
ATOM 793 O O . GLY A 1 101 ? -12.590 -4.253 15.727 1.00 93.94 101 GLY A O 1
ATOM 794 N N . GLY A 1 102 ? -12.691 -3.498 13.615 1.00 93.31 102 GLY A N 1
ATOM 795 C CA . GLY A 1 102 ? -12.851 -2.081 13.958 1.00 93.31 102 GLY A CA 1
ATOM 796 C C . GLY A 1 102 ? -11.577 -1.246 13.802 1.00 93.31 102 GLY A C 1
ATOM 797 O O . GLY A 1 102 ? -11.578 -0.090 14.233 1.00 93.31 102 GLY A O 1
ATOM 798 N N . ALA A 1 103 ? -10.536 -1.789 13.145 1.00 96.94 103 ALA A N 1
ATOM 799 C CA . ALA A 1 103 ? -9.333 -1.036 12.789 1.00 96.94 103 ALA A CA 1
ATOM 800 C C . ALA A 1 103 ? -9.713 0.340 12.226 1.00 96.94 103 ALA A C 1
ATOM 802 O O . ALA A 1 103 ? -10.494 0.460 11.280 1.00 96.94 103 ALA A O 1
ATOM 803 N N . SER A 1 104 ? -9.182 1.388 12.845 1.00 95.38 104 SER A N 1
ATOM 804 C CA . SER A 1 104 ? -9.687 2.745 12.649 1.00 95.38 104 SER A CA 1
ATOM 805 C C . SER A 1 104 ? -8.710 3.584 11.840 1.00 95.38 104 SER A C 1
ATOM 807 O O . SER A 1 104 ? -7.528 3.672 12.178 1.00 95.38 104 SER A O 1
ATOM 809 N N . TYR A 1 105 ? -9.217 4.249 10.803 1.00 96.81 105 TYR A N 1
ATOM 810 C CA . TYR A 1 105 ? -8.460 5.249 10.059 1.00 96.81 105 TYR A CA 1
ATOM 811 C C . TYR A 1 105 ? -8.090 6.439 10.955 1.00 96.81 105 TYR A C 1
ATOM 813 O O . TYR A 1 105 ? -8.913 6.956 11.716 1.00 96.81 105 TYR A O 1
ATOM 821 N N . VAL A 1 106 ? -6.857 6.919 10.815 1.00 95.62 106 VAL A N 1
ATOM 822 C CA . VAL A 1 106 ? -6.368 8.156 11.423 1.00 95.62 106 VAL A CA 1
ATOM 823 C C . VAL A 1 106 ? -5.702 9.024 10.360 1.00 95.62 106 VAL A C 1
ATOM 825 O O . VAL A 1 106 ? -4.880 8.560 9.579 1.00 95.62 106 VAL A O 1
ATOM 828 N N . SER A 1 107 ? -5.998 10.323 10.355 1.00 95.44 107 SER A N 1
ATOM 829 C CA . SER A 1 107 ? -5.466 11.267 9.357 1.00 95.44 107 SER A CA 1
ATOM 830 C C . SER A 1 107 ? -4.057 11.787 9.670 1.00 95.44 107 SER A C 1
ATOM 832 O O . SER A 1 107 ? -3.618 12.779 9.093 1.00 95.44 107 SER A O 1
ATOM 834 N N . SER A 1 108 ? -3.389 11.206 10.667 1.00 93.88 108 SER A N 1
ATOM 835 C CA . SER A 1 108 ? -2.094 11.660 11.186 1.00 93.88 108 SER A CA 1
ATOM 836 C C . SER A 1 108 ? -0.987 10.631 10.945 1.00 93.88 108 SER A C 1
ATOM 838 O O . SER A 1 108 ? -0.156 10.394 11.828 1.00 93.88 108 SER A O 1
ATOM 840 N N . GLY A 1 109 ? -1.017 9.973 9.788 1.00 94.19 109 GLY A N 1
ATOM 841 C CA . GLY A 1 109 ? 0.029 9.066 9.333 1.00 94.19 109 GLY A CA 1
ATOM 842 C C . GLY A 1 109 ? 1.297 9.803 8.899 1.00 94.19 109 GLY A C 1
ATOM 843 O O . GLY A 1 109 ? 1.388 11.031 8.946 1.00 94.19 109 GLY A O 1
ATOM 844 N N . LYS A 1 110 ? 2.310 9.042 8.469 1.00 91.88 110 LYS A N 1
ATOM 845 C CA . LYS A 1 110 ? 3.583 9.610 7.992 1.00 91.88 110 LYS A CA 1
ATOM 846 C C . LYS A 1 110 ? 3.385 10.485 6.747 1.00 91.88 110 LYS A C 1
ATOM 848 O O . LYS A 1 110 ? 3.972 11.562 6.676 1.00 91.88 110 LYS A O 1
ATOM 853 N N . TYR A 1 111 ? 2.568 10.011 5.805 1.00 89.06 111 TYR A N 1
ATOM 854 C CA . TYR A 1 111 ? 2.203 10.696 4.566 1.00 89.06 111 TYR A CA 1
ATOM 855 C C . TYR A 1 111 ? 0.685 10.607 4.366 1.00 89.06 111 TYR A C 1
ATOM 857 O O . TYR A 1 111 ? 0.205 9.741 3.649 1.00 89.06 111 TYR A O 1
ATOM 865 N N . GLY A 1 112 ? -0.063 11.495 5.027 1.00 91.38 112 GLY A N 1
ATOM 866 C CA . GLY A 1 112 ? -1.526 11.476 5.001 1.00 91.38 112 GLY A CA 1
ATOM 867 C C . GLY A 1 112 ? -2.108 10.557 6.073 1.00 91.38 112 GLY A C 1
ATOM 868 O O . GLY A 1 112 ? -1.964 10.830 7.266 1.00 91.38 112 GLY A O 1
ATOM 869 N N . GLY A 1 113 ? -2.790 9.504 5.644 1.00 94.81 113 GLY A N 1
ATOM 870 C CA . GLY A 1 113 ? -3.514 8.562 6.485 1.00 94.81 113 GLY A CA 1
ATOM 871 C C . GLY A 1 113 ? -2.675 7.432 7.080 1.00 94.81 113 GLY A C 1
ATOM 872 O O . GLY A 1 113 ? -1.510 7.229 6.736 1.00 94.81 113 GLY A O 1
ATOM 873 N N . ALA A 1 114 ? -3.276 6.715 8.023 1.00 96.75 114 ALA A N 1
ATOM 874 C CA . ALA A 1 114 ? -2.815 5.433 8.545 1.00 96.75 114 ALA A CA 1
ATOM 875 C C . ALA A 1 114 ? -3.994 4.681 9.185 1.00 96.75 114 ALA A C 1
ATOM 877 O O . ALA A 1 114 ? -5.055 5.262 9.416 1.00 96.75 114 ALA A O 1
ATOM 878 N N . TYR A 1 115 ? -3.786 3.413 9.541 1.00 97.06 115 TYR A N 1
ATOM 879 C CA . TYR A 1 115 ? -4.703 2.659 10.397 1.00 97.06 115 TYR A CA 1
ATOM 880 C C . TYR A 1 115 ? -4.097 2.435 11.779 1.00 97.06 115 TYR A C 1
ATOM 882 O O . TYR A 1 115 ? -2.913 2.121 11.914 1.00 97.06 115 TYR A O 1
ATOM 890 N N . ASN A 1 116 ? -4.929 2.604 12.803 1.00 96.38 116 ASN A N 1
ATOM 891 C CA . ASN A 1 116 ? -4.630 2.200 14.166 1.00 96.38 116 ASN A CA 1
ATOM 892 C C . ASN A 1 116 ? -5.237 0.818 14.422 1.00 96.38 116 ASN A C 1
ATOM 894 O O . ASN A 1 116 ? -6.410 0.601 14.111 1.00 96.38 116 ASN A O 1
ATOM 898 N N . PHE A 1 117 ? -4.439 -0.077 15.000 1.00 96.62 117 PHE A N 1
ATOM 899 C CA . PHE A 1 117 ? -4.825 -1.459 15.263 1.00 96.62 117 PHE A CA 1
ATOM 900 C C . PHE A 1 117 ? -4.763 -1.769 16.757 1.00 96.62 117 PHE A C 1
ATOM 902 O O . PHE A 1 117 ? -3.799 -1.424 17.444 1.00 96.62 117 PHE A O 1
ATOM 909 N N . SER A 1 118 ? -5.783 -2.474 17.226 1.00 96.50 118 SER A N 1
ATOM 910 C CA . SER A 1 118 ? -5.908 -3.049 18.562 1.00 96.50 118 SER A CA 1
ATOM 911 C C . SER A 1 118 ? -5.936 -4.580 18.487 1.00 96.50 118 SER A C 1
ATOM 913 O O . SER A 1 118 ? -5.792 -5.184 17.422 1.00 96.50 118 SER A O 1
ATOM 915 N N . GLU A 1 119 ? -6.109 -5.240 19.631 1.00 96.81 119 GLU A N 1
ATOM 916 C CA . GLU A 1 119 ? -6.229 -6.697 19.678 1.00 96.81 119 GLU A CA 1
ATOM 917 C C . GLU A 1 119 ? -7.421 -7.188 18.837 1.00 96.81 119 GLU A C 1
ATOM 919 O O . GLU A 1 119 ? -8.558 -6.772 19.048 1.00 96.81 119 GLU A O 1
ATOM 924 N N . GLY A 1 120 ? -7.156 -8.093 17.889 1.00 95.62 120 GLY A N 1
ATOM 925 C CA . GLY A 1 120 ? -8.172 -8.661 16.996 1.00 95.62 120 GLY A CA 1
ATOM 926 C C . GLY A 1 120 ? -8.508 -7.808 15.767 1.00 95.62 120 GLY A C 1
ATOM 927 O O . GLY A 1 120 ? -9.389 -8.186 14.994 1.00 95.62 120 GLY A O 1
ATOM 928 N N . GLU A 1 121 ? -7.814 -6.689 15.564 1.00 98.00 121 GLU A N 1
ATOM 929 C CA . GLU A 1 121 ? -8.000 -5.803 14.416 1.00 98.00 121 GLU A CA 1
ATOM 930 C C . GLU A 1 121 ? -6.945 -6.042 13.329 1.00 98.00 121 GLU A C 1
ATOM 932 O O . GLU A 1 121 ? -5.845 -6.532 13.594 1.00 98.00 121 GLU A O 1
ATOM 937 N N . GLY A 1 122 ? -7.265 -5.685 12.085 1.00 97.31 122 GLY A N 1
ATOM 938 C CA . GLY A 1 122 ? -6.321 -5.823 10.979 1.00 97.31 122 GLY A CA 1
ATOM 939 C C . GLY A 1 122 ? -6.899 -5.420 9.631 1.00 97.31 122 GLY A C 1
ATOM 940 O O . GLY A 1 122 ? -8.084 -5.121 9.512 1.00 97.31 122 GLY A O 1
ATOM 941 N N . ILE A 1 123 ? -6.050 -5.446 8.607 1.00 98.00 123 ILE A N 1
ATOM 942 C CA . ILE A 1 123 ? -6.469 -5.386 7.206 1.00 98.00 123 ILE A CA 1
ATOM 943 C C . ILE A 1 123 ? -6.278 -6.778 6.621 1.00 98.00 123 ILE A C 1
ATOM 945 O O . ILE A 1 123 ? -5.165 -7.299 6.594 1.00 98.00 123 ILE A O 1
ATOM 949 N N . ASN A 1 124 ? -7.372 -7.394 6.188 1.00 97.69 124 ASN A N 1
ATOM 950 C CA . ASN A 1 124 ? -7.349 -8.729 5.617 1.00 97.69 124 ASN A CA 1
ATOM 951 C C . ASN A 1 124 ? -7.284 -8.671 4.098 1.00 97.69 124 ASN A C 1
ATOM 953 O O . ASN A 1 124 ? -8.157 -8.085 3.459 1.00 97.69 124 ASN A O 1
ATOM 957 N N . ILE A 1 125 ? -6.286 -9.341 3.538 1.00 97.62 125 ILE A N 1
ATOM 958 C CA . ILE A 1 125 ? -6.101 -9.508 2.101 1.00 97.62 125 ILE A CA 1
ATOM 959 C C . ILE A 1 125 ? -6.352 -10.979 1.788 1.00 97.62 125 ILE A C 1
ATOM 961 O O . ILE A 1 125 ? -5.868 -11.865 2.493 1.00 97.62 125 ILE A O 1
ATOM 965 N N . SER A 1 126 ? -7.149 -11.245 0.755 1.00 96.56 126 SER A N 1
ATOM 966 C CA . SER A 1 126 ? -7.456 -12.622 0.365 1.00 96.56 126 SER A CA 1
ATOM 967 C C . SER A 1 126 ? -6.209 -13.318 -0.177 1.00 96.56 126 SER A C 1
ATOM 969 O O . SER A 1 126 ? -5.400 -12.703 -0.866 1.00 96.56 126 SER A O 1
ATOM 971 N N . ALA A 1 127 ? -6.067 -14.612 0.109 1.00 95.69 127 ALA A N 1
ATOM 972 C CA . ALA A 1 127 ? -4.988 -15.405 -0.464 1.00 95.69 127 ALA A CA 1
ATOM 973 C C . ALA A 1 127 ? -5.076 -15.411 -2.003 1.00 95.69 127 ALA A C 1
ATOM 975 O O . ALA A 1 127 ? -6.162 -15.547 -2.568 1.00 95.69 127 ALA A O 1
ATOM 976 N N . SER A 1 128 ? -3.922 -15.291 -2.657 1.00 96.38 128 SER A N 1
ATOM 977 C CA . SER A 1 128 ? -3.754 -15.299 -4.113 1.00 96.38 128 SER A CA 1
ATOM 978 C C . SER A 1 128 ? -2.449 -16.010 -4.471 1.00 96.38 128 SER A C 1
ATOM 980 O O . SER A 1 128 ? -1.490 -15.962 -3.699 1.00 96.38 128 SER A O 1
ATOM 982 N N . GLU A 1 129 ? -2.397 -16.617 -5.658 1.00 95.94 129 GLU A N 1
ATOM 983 C CA . GLU A 1 129 ? -1.159 -17.158 -6.238 1.00 95.94 129 GLU A CA 1
ATOM 984 C C . GLU A 1 129 ? -0.119 -16.061 -6.499 1.00 95.94 129 GLU A C 1
ATOM 986 O O . GLU A 1 129 ? 1.073 -16.346 -6.509 1.00 95.94 129 GLU A O 1
ATOM 991 N N . ASP A 1 130 ? -0.536 -14.797 -6.634 1.00 95.25 130 ASP A N 1
ATOM 992 C CA . ASP A 1 130 ? 0.402 -13.676 -6.787 1.00 95.25 130 ASP A CA 1
ATOM 993 C C . ASP A 1 130 ? 1.311 -13.506 -5.557 1.00 95.25 130 ASP A C 1
ATOM 995 O O . ASP A 1 130 ? 2.407 -12.967 -5.674 1.00 95.25 130 ASP A O 1
ATOM 999 N N . PHE A 1 131 ? 0.891 -13.987 -4.379 1.00 94.94 131 PHE A N 1
ATOM 1000 C CA . PHE A 1 131 ? 1.704 -13.968 -3.157 1.00 94.94 131 PHE A CA 1
ATOM 1001 C C . PHE A 1 131 ? 2.604 -15.204 -3.002 1.00 94.94 131 PHE A C 1
ATOM 1003 O O . PHE A 1 131 ? 3.337 -15.309 -2.018 1.00 94.94 131 PHE A O 1
ATOM 1010 N N . ASN A 1 132 ? 2.560 -16.148 -3.946 1.00 95.31 132 ASN A N 1
ATOM 1011 C CA . ASN A 1 132 ? 3.395 -17.345 -3.945 1.00 95.31 132 ASN A CA 1
ATOM 1012 C C . ASN A 1 132 ? 4.778 -17.025 -4.538 1.00 95.31 132 ASN A C 1
ATOM 1014 O O . ASN A 1 132 ? 5.080 -17.354 -5.685 1.00 95.31 132 ASN A O 1
ATOM 1018 N N . VAL A 1 133 ? 5.592 -16.312 -3.757 1.00 93.38 133 VAL A N 1
ATOM 1019 C CA . VAL A 1 133 ? 6.908 -15.800 -4.162 1.00 93.38 133 VAL A CA 1
ATOM 1020 C C . VAL A 1 133 ? 8.017 -16.336 -3.257 1.00 93.38 133 VAL A C 1
ATOM 1022 O O . VAL A 1 133 ? 7.860 -16.396 -2.038 1.00 93.38 133 VAL A O 1
ATOM 1025 N N . ASP A 1 134 ? 9.155 -16.698 -3.854 1.00 94.69 134 ASP A N 1
ATOM 1026 C CA . ASP A 1 134 ? 10.318 -17.224 -3.122 1.00 94.69 134 ASP A CA 1
ATOM 1027 C C . ASP A 1 134 ? 11.109 -16.116 -2.407 1.00 94.69 134 ASP A C 1
ATOM 1029 O O . ASP A 1 134 ? 11.600 -16.295 -1.292 1.00 94.69 134 ASP A O 1
ATOM 1033 N N . GLU A 1 135 ? 11.221 -14.950 -3.047 1.00 95.19 135 GLU A N 1
ATOM 1034 C CA . GLU A 1 135 ? 11.953 -13.787 -2.551 1.00 95.19 135 GLU A CA 1
ATOM 1035 C C . GLU A 1 135 ? 11.071 -12.545 -2.669 1.00 95.19 135 GLU A C 1
ATOM 1037 O O . GLU A 1 135 ? 10.479 -12.283 -3.717 1.00 95.19 135 GLU A O 1
ATOM 1042 N N . PHE A 1 136 ? 10.978 -11.764 -1.594 1.00 94.56 136 PHE A N 1
ATOM 1043 C CA . PHE A 1 136 ? 10.152 -10.563 -1.570 1.00 94.56 136 PHE A CA 1
ATOM 1044 C C . PHE A 1 136 ? 10.693 -9.513 -0.602 1.00 94.56 136 PHE A C 1
ATOM 1046 O O . PHE A 1 136 ? 11.536 -9.781 0.255 1.00 94.56 136 PHE A O 1
ATOM 1053 N N . THR A 1 137 ? 10.180 -8.293 -0.735 1.00 94.69 137 THR A N 1
ATOM 1054 C CA . THR A 1 137 ? 10.422 -7.192 0.200 1.00 94.69 137 THR A CA 1
ATOM 1055 C C . THR A 1 137 ? 9.087 -6.623 0.654 1.00 94.69 137 THR A C 1
ATOM 1057 O O . THR A 1 137 ? 8.215 -6.359 -0.167 1.00 94.69 137 THR A O 1
ATOM 1060 N N . ILE A 1 138 ? 8.947 -6.395 1.960 1.00 94.69 138 ILE A N 1
ATOM 1061 C CA . ILE A 1 138 ? 7.850 -5.614 2.537 1.00 94.69 138 ILE A CA 1
ATOM 1062 C C . ILE A 1 138 ? 8.459 -4.367 3.166 1.00 94.69 138 ILE A C 1
ATOM 1064 O O . ILE A 1 138 ? 9.426 -4.452 3.923 1.00 94.69 138 ILE A O 1
ATOM 1068 N N . SER A 1 139 ? 7.877 -3.210 2.873 1.00 93.94 139 SER A N 1
ATOM 1069 C CA . SER A 1 139 ? 8.234 -1.940 3.494 1.00 93.94 139 SER A CA 1
ATOM 1070 C C . SER A 1 139 ? 6.970 -1.245 3.993 1.00 93.94 139 SER A C 1
ATOM 1072 O O . SER A 1 139 ? 5.928 -1.280 3.344 1.00 93.94 139 SER A O 1
ATOM 1074 N N . MET A 1 140 ? 7.036 -0.659 5.189 1.00 94.62 140 MET A N 1
ATOM 1075 C CA . MET A 1 140 ? 5.906 0.050 5.790 1.00 94.62 140 MET A CA 1
ATOM 1076 C C . MET A 1 140 ? 6.373 1.057 6.841 1.00 94.62 140 MET A C 1
ATOM 1078 O O . MET A 1 140 ? 7.444 0.908 7.434 1.00 94.62 140 MET A O 1
ATOM 1082 N N . TRP A 1 141 ? 5.543 2.070 7.091 1.00 94.38 1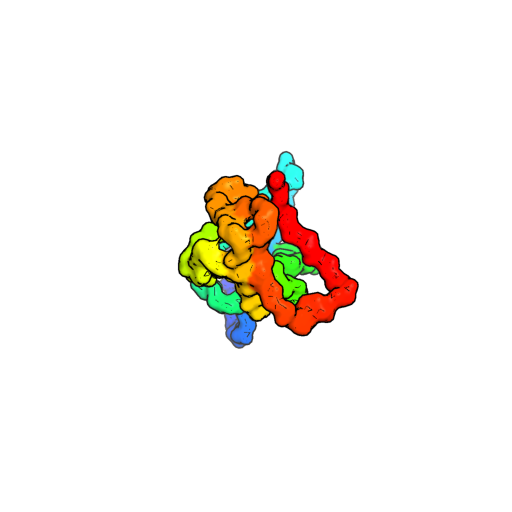41 TRP A N 1
ATOM 1083 C CA . TRP A 1 141 ? 5.710 2.998 8.207 1.00 94.38 141 TRP A CA 1
ATOM 1084 C C .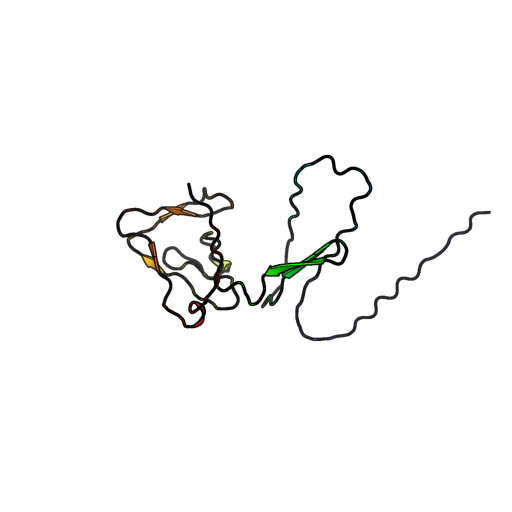 TRP A 1 141 ? 4.900 2.510 9.408 1.00 94.38 141 TRP A C 1
ATOM 1086 O O . TRP A 1 141 ? 3.703 2.270 9.284 1.00 94.38 141 TRP A O 1
ATOM 1096 N N . ILE A 1 142 ? 5.543 2.403 10.571 1.00 94.00 142 ILE A N 1
ATOM 1097 C CA . ILE A 1 142 ? 4.914 2.006 11.839 1.00 94.00 142 ILE A CA 1
ATOM 1098 C C . ILE A 1 142 ? 5.260 3.059 12.895 1.00 94.00 142 ILE A C 1
ATOM 1100 O O . ILE A 1 142 ? 6.348 3.644 12.854 1.00 94.00 142 ILE A O 1
ATOM 1104 N N . LYS A 1 143 ? 4.328 3.308 13.817 1.00 92.00 143 LYS A N 1
ATOM 1105 C CA . LYS A 1 143 ? 4.493 4.215 14.952 1.00 92.00 143 LYS A CA 1
ATOM 1106 C C . LYS A 1 143 ? 4.286 3.480 16.267 1.00 92.00 143 LYS A C 1
ATOM 1108 O O . LYS A 1 143 ? 3.327 2.686 16.330 1.00 92.00 143 LYS A O 1
#

Secondary structure (DSSP, 8-state):
----PPP------------EEEEEPPPPPS----S---------S--S--EEEEEETTEEEEEESTT----------GGGT-BTTEEPP-SSS--PEEEETT-EEEEEETTEEEEE--TT-EEE----GGG--SS--------

Sequence (143 aa):
MEKRGSILLVLLFSLVFVSSLGFNFLSPSSEINTNNTEVTLNFFNVTNLFDLVFSWDKANYSIYDGSLILMMDFNNNSNLGENDSVVVDLSRYGHNGSVLGGASYVSSGKYGGAYNFSEGEGINISASEDFNVDEFTISMWIK

Radius of gyration: 21.0 Å; Cα contacts (8 Å, |Δi|>4): 172; chains: 1; bounding box: 43×59×55 Å

Mean predicted aligned error: 11.57 Å

pLDDT: mean 77.98, std 22.16, range [30.83, 98.19]

Foldseek 3Di:
DDDDDDDDDDDDDDDDPDDEDEDDDDDDDPDDPDPDDDDDDDDDPDDPHAWHWYDDPNDIDTPAHPQCQFDFPLQQDVVQVRHQQWTFGPHPNTQIWGWWDRFGWDQPDPPGIDTDDDPGTDTDTDDDCSPVDPDDDDDDDDD